Protein AF-A0A4Y9ZZL3-F1 (afdb_monomer_lite)

pLDDT: mean 73.1, std 16.95, range [40.72, 96.25]

Radius of gyration: 24.38 Å; chains: 1; bounding box: 37×60×72 Å

Organism: NCBI:txid135208

Secondary structure (DSSP, 8-state):
-----SSGGGSTT-S-TTTTTHHHHHHHHHHT-HHHHHHT--S-TTTHHHHTS----TTHHHHHHHHHHHHHHHHHHH--HHHHHHHHHHHHTTS------

Foldseek 3Di:
DPQDDPDPCRGDLNDPPVCSCVVVVVVVVCVLDLVNVVVVCPPPPVVSVVSVPPCPPPCPVVVVVVVVVVVVVVCVVPDDVVVVVVVVVVVVVVPDDPPDD

Structure (mmCIF, N/CA/C/O backbone):
data_AF-A0A4Y9ZZL3-F1
#
_entry.id   AF-A0A4Y9ZZL3-F1
#
loop_
_atom_site.group_PDB
_atom_site.id
_atom_site.type_symbol
_atom_site.label_atom_id
_atom_site.label_alt_id
_atom_site.label_comp_id
_atom_site.label_asym_id
_atom_site.label_entity_id
_atom_site.label_seq_id
_atom_site.pdbx_PDB_ins_code
_atom_site.Cartn_x
_atom_site.Cartn_y
_atom_site.Cartn_z
_atom_site.occupancy
_atom_site.B_iso_or_equiv
_atom_site.auth_seq_id
_atom_site.auth_comp_id
_atom_site.auth_asym_id
_atom_site.auth_atom_id
_atom_site.pdbx_PDB_model_num
ATOM 1 N N . MET A 1 1 ? -4.673 -19.213 10.688 1.00 65.88 1 MET A N 1
ATOM 2 C CA 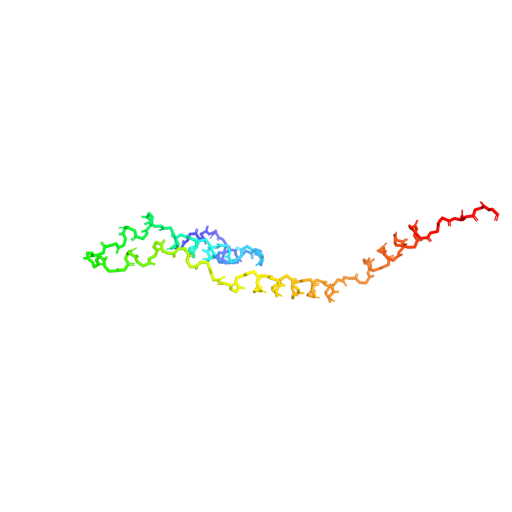. MET A 1 1 ? -3.776 -18.900 9.554 1.00 65.88 1 MET A CA 1
ATOM 3 C C . MET A 1 1 ? -4.453 -19.367 8.269 1.00 65.88 1 MET A C 1
ATOM 5 O O . MET A 1 1 ? -4.746 -20.553 8.159 1.00 65.88 1 MET A O 1
ATOM 9 N N . ILE A 1 2 ? -4.821 -18.429 7.388 1.00 77.31 2 ILE A N 1
ATOM 10 C CA . ILE A 1 2 ? -5.765 -18.654 6.268 1.00 77.31 2 ILE A CA 1
ATOM 11 C C . ILE A 1 2 ? -5.045 -19.042 4.959 1.00 77.31 2 ILE A C 1
ATOM 13 O O . ILE A 1 2 ? -5.646 -19.677 4.101 1.00 77.31 2 ILE A O 1
ATOM 17 N N . GLY A 1 3 ? -3.741 -18.762 4.832 1.00 75.31 3 GLY A N 1
ATOM 18 C CA . GLY A 1 3 ? -2.915 -19.125 3.670 1.00 75.31 3 GLY A CA 1
ATOM 19 C C . GLY A 1 3 ? -2.546 -20.611 3.612 1.00 75.31 3 GLY A C 1
ATOM 20 O O . GLY A 1 3 ? -1.371 -20.958 3.741 1.00 75.31 3 GLY A O 1
ATOM 21 N N . ARG A 1 4 ? -3.552 -21.482 3.474 1.00 79.94 4 ARG A N 1
ATOM 22 C CA . ARG A 1 4 ? -3.379 -22.926 3.283 1.00 79.94 4 ARG A CA 1
ATOM 23 C C . ARG A 1 4 ? -3.248 -23.238 1.797 1.00 79.9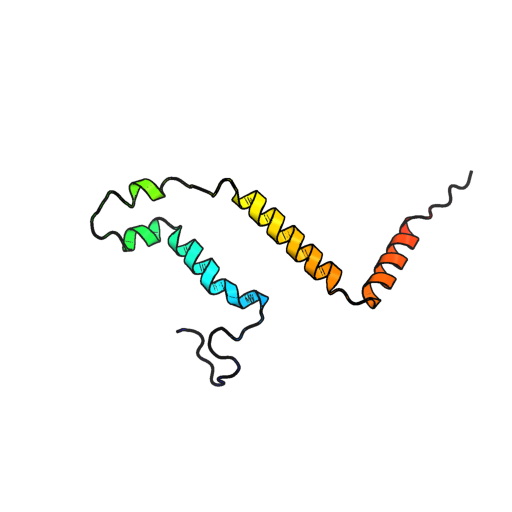4 4 ARG A C 1
ATOM 25 O O . ARG A 1 4 ? -4.170 -22.998 1.028 1.00 79.94 4 ARG A O 1
ATOM 32 N N . THR A 1 5 ? -2.110 -23.800 1.424 1.00 82.31 5 THR A N 1
ATOM 33 C CA . THR A 1 5 ? -1.807 -24.279 0.074 1.00 82.31 5 THR A CA 1
ATOM 34 C C . THR A 1 5 ? -1.188 -25.666 0.181 1.00 82.31 5 THR A C 1
ATOM 36 O O . THR A 1 5 ? -0.562 -25.989 1.191 1.00 82.31 5 THR A O 1
ATOM 39 N N . GLU A 1 6 ? -1.340 -26.487 -0.857 1.00 84.12 6 GLU A N 1
ATOM 40 C CA . GLU A 1 6 ? -0.760 -27.840 -0.891 1.00 84.12 6 GLU A CA 1
ATOM 41 C C . GLU A 1 6 ? 0.774 -27.822 -0.995 1.00 84.12 6 GLU A C 1
ATOM 43 O O . GLU A 1 6 ? 1.437 -28.796 -0.649 1.00 84.12 6 GLU A O 1
ATOM 48 N N . TYR A 1 7 ? 1.352 -26.687 -1.405 1.00 83.25 7 TYR A N 1
ATOM 49 C CA . TYR A 1 7 ? 2.795 -26.500 -1.509 1.00 83.25 7 TYR A CA 1
ATOM 50 C C . TYR A 1 7 ? 3.311 -25.455 -0.510 1.00 83.25 7 TYR A C 1
ATOM 52 O O . TYR A 1 7 ? 2.837 -24.317 -0.466 1.00 83.25 7 TYR A O 1
ATOM 60 N N . GLN A 1 8 ? 4.331 -25.831 0.268 1.00 80.31 8 GLN A N 1
ATOM 61 C CA . GLN A 1 8 ? 4.953 -24.991 1.304 1.00 80.31 8 GLN A CA 1
ATOM 62 C C . GLN A 1 8 ? 5.667 -23.750 0.735 1.00 80.31 8 GLN A C 1
ATOM 64 O O . GLN A 1 8 ? 5.781 -22.720 1.396 1.00 80.31 8 GLN A O 1
ATOM 69 N N . ASN A 1 9 ? 6.147 -23.820 -0.507 1.00 81.50 9 ASN A N 1
ATOM 70 C CA . ASN A 1 9 ? 6.816 -22.702 -1.179 1.00 81.50 9 ASN A CA 1
ATOM 71 C C . ASN A 1 9 ? 5.879 -21.517 -1.474 1.00 81.50 9 ASN A C 1
ATOM 73 O O . ASN A 1 9 ? 6.372 -20.409 -1.663 1.00 81.50 9 ASN A O 1
ATOM 77 N N . VAL A 1 10 ? 4.561 -21.730 -1.465 1.00 79.62 10 VAL A N 1
ATOM 78 C CA . VAL A 1 10 ? 3.537 -20.692 -1.685 1.00 79.62 10 VAL A CA 1
ATOM 79 C C . VAL A 1 10 ? 2.609 -20.510 -0.479 1.00 79.62 10 VAL A C 1
ATOM 81 O O . VAL A 1 10 ? 1.613 -19.800 -0.566 1.00 79.62 10 VAL A O 1
ATOM 84 N N . CYS A 1 11 ? 2.915 -21.138 0.662 1.00 80.88 11 CYS A N 1
ATOM 85 C CA . CYS A 1 11 ? 2.076 -21.034 1.854 1.00 80.88 11 CYS A CA 1
ATOM 86 C C . CYS A 1 11 ? 2.349 -19.748 2.649 1.00 80.88 11 CYS A C 1
ATOM 88 O O . CYS A 1 11 ? 3.456 -19.198 2.627 1.00 80.88 11 CYS A O 1
ATOM 90 N N . GLY A 1 12 ? 1.368 -19.318 3.445 1.00 84.00 12 GLY A N 1
ATOM 91 C CA . GLY A 1 12 ? 1.517 -18.162 4.333 1.00 84.00 12 GLY A CA 1
ATOM 92 C C . GLY A 1 12 ? 1.594 -16.839 3.567 1.00 84.00 12 GLY A C 1
ATOM 93 O O . GLY A 1 12 ? 0.719 -16.544 2.763 1.00 84.00 12 GLY A O 1
ATOM 94 N N . THR A 1 13 ? 2.619 -16.031 3.840 1.00 83.44 13 THR A N 1
ATOM 95 C CA . THR A 1 13 ? 2.823 -14.691 3.256 1.00 83.44 13 THR A CA 1
ATOM 96 C C . THR A 1 13 ? 3.681 -14.700 1.987 1.00 83.44 13 THR A C 1
ATOM 98 O O . THR A 1 13 ? 4.041 -13.646 1.471 1.00 83.44 13 THR A O 1
ATOM 101 N N . ARG A 1 14 ? 4.011 -15.885 1.453 1.00 82.06 14 ARG A N 1
ATOM 102 C CA . ARG A 1 14 ? 4.799 -16.060 0.221 1.00 82.06 14 ARG A CA 1
ATOM 103 C C . ARG A 1 14 ? 3.950 -15.750 -1.019 1.00 82.06 14 ARG A C 1
ATOM 105 O O . ARG A 1 14 ? 3.602 -16.636 -1.791 1.00 82.06 14 ARG A O 1
ATOM 112 N N . CYS A 1 15 ? 3.598 -14.483 -1.175 1.00 80.50 15 CYS A N 1
ATOM 113 C CA . CYS A 1 15 ? 2.880 -13.917 -2.312 1.00 80.50 15 CYS A CA 1
ATOM 114 C C . CYS A 1 15 ? 3.764 -12.873 -3.014 1.00 80.50 15 CYS A C 1
ATOM 116 O O . CYS A 1 15 ? 4.898 -12.634 -2.595 1.00 80.50 15 CYS A O 1
ATOM 118 N N . ALA A 1 16 ? 3.286 -12.289 -4.116 1.00 85.06 16 ALA A N 1
ATOM 119 C CA . ALA A 1 16 ? 4.005 -11.190 -4.756 1.00 85.06 16 ALA A CA 1
ATOM 120 C C . ALA A 1 16 ? 4.261 -10.065 -3.736 1.00 85.06 16 ALA A C 1
ATOM 122 O O . ALA A 1 16 ? 3.396 -9.771 -2.911 1.00 85.06 16 ALA A O 1
ATOM 123 N N . THR A 1 17 ? 5.452 -9.464 -3.785 1.00 83.38 17 THR A N 1
ATOM 124 C CA . THR A 1 17 ? 5.948 -8.518 -2.767 1.00 83.38 17 THR A CA 1
ATOM 125 C C . THR A 1 17 ? 5.017 -7.334 -2.537 1.00 83.38 17 THR A C 1
ATOM 127 O O . THR A 1 17 ? 4.955 -6.826 -1.427 1.00 83.38 17 THR A O 1
ATOM 130 N N . ASP A 1 18 ? 4.236 -6.949 -3.544 1.00 85.44 18 ASP A N 1
ATOM 131 C CA . ASP A 1 18 ? 3.291 -5.833 -3.456 1.00 85.44 18 ASP A CA 1
ATOM 132 C C . ASP A 1 18 ? 2.016 -6.183 -2.660 1.00 85.44 18 ASP A C 1
ATOM 134 O O . ASP A 1 18 ? 1.298 -5.296 -2.208 1.00 85.44 18 ASP A O 1
ATOM 138 N N . PHE A 1 19 ? 1.712 -7.474 -2.484 1.00 84.44 19 PHE A N 1
ATOM 139 C CA . PHE A 1 19 ? 0.480 -7.961 -1.848 1.00 84.44 19 PHE A CA 1
ATOM 140 C C . PHE A 1 19 ? 0.675 -8.451 -0.411 1.00 84.44 19 PHE A C 1
ATOM 142 O O . PHE A 1 19 ? -0.309 -8.696 0.289 1.00 84.44 19 PHE A O 1
ATOM 149 N N . VAL A 1 20 ? 1.921 -8.598 0.040 1.00 88.44 20 VAL A N 1
ATOM 150 C CA . VAL A 1 20 ? 2.226 -9.187 1.350 1.00 88.44 20 VAL A CA 1
ATOM 151 C C . VAL A 1 20 ? 1.754 -8.325 2.521 1.00 88.44 20 VAL A C 1
ATOM 153 O O . VAL A 1 20 ? 1.384 -8.871 3.557 1.00 88.44 20 VAL A O 1
ATOM 156 N N . GLU A 1 21 ? 1.690 -7.007 2.319 1.00 89.25 21 GLU A N 1
ATOM 157 C CA . GLU A 1 21 ? 1.262 -6.022 3.321 1.00 89.25 21 GLU A CA 1
ATOM 158 C C . GLU A 1 21 ? -0.254 -5.773 3.336 1.00 89.25 21 GLU A C 1
ATOM 160 O O . GLU A 1 21 ? -0.778 -5.101 4.222 1.00 89.25 21 GLU A O 1
ATOM 165 N N . LEU A 1 22 ? -1.016 -6.310 2.377 1.00 87.81 22 LEU A N 1
ATOM 166 C CA . LEU A 1 22 ? -2.467 -6.100 2.382 1.00 87.81 22 LEU A CA 1
ATOM 167 C C . LEU A 1 22 ? -3.162 -6.620 3.653 1.00 87.81 22 LEU A C 1
ATOM 169 O O . LEU A 1 22 ? -4.035 -5.918 4.164 1.00 87.81 22 LEU A O 1
ATOM 173 N N . PRO A 1 23 ? -2.830 -7.810 4.197 1.00 87.25 23 PRO A N 1
ATOM 174 C CA . PRO A 1 23 ? -3.481 -8.306 5.406 1.00 87.25 23 PRO A CA 1
ATOM 175 C C . PRO A 1 23 ? -3.201 -7.448 6.649 1.00 87.25 23 PRO A C 1
ATOM 177 O O . PRO A 1 23 ? -4.085 -7.328 7.497 1.00 87.25 23 PRO A O 1
ATOM 180 N N . SER A 1 24 ? -2.004 -6.861 6.767 1.00 87.81 24 SER A N 1
ATOM 181 C CA . SER A 1 24 ? -1.635 -5.963 7.871 1.00 87.81 24 SER A CA 1
ATOM 182 C C . SER A 1 24 ? -2.402 -4.644 7.777 1.00 87.81 24 SER A C 1
ATOM 184 O O . SER A 1 24 ? -3.102 -4.289 8.726 1.00 87.81 24 SER A O 1
ATOM 186 N N . ILE A 1 25 ? -2.375 -3.988 6.612 1.00 88.06 25 ILE A N 1
ATOM 187 C CA . ILE A 1 25 ? -3.088 -2.721 6.360 1.00 88.06 25 ILE A CA 1
ATOM 188 C C . ILE A 1 25 ? -4.605 -2.885 6.559 1.00 88.06 25 ILE A C 1
ATOM 190 O O . ILE A 1 25 ? -5.273 -2.023 7.131 1.00 88.06 25 ILE A O 1
ATOM 194 N N . LEU A 1 26 ? -5.172 -4.017 6.130 1.00 88.56 26 LEU A N 1
ATOM 195 C CA . LEU A 1 26 ? -6.595 -4.296 6.315 1.00 88.56 26 LEU A CA 1
ATOM 196 C C . LEU A 1 26 ? -6.974 -4.421 7.798 1.00 88.56 26 LEU A C 1
ATOM 198 O O . LEU A 1 26 ? -8.030 -3.928 8.195 1.00 88.56 26 LEU A O 1
ATOM 202 N N . MET A 1 27 ? -6.136 -5.067 8.617 1.00 85.75 27 MET A N 1
ATOM 203 C CA . MET A 1 27 ? -6.412 -5.177 10.053 1.00 85.75 27 MET A CA 1
ATOM 204 C C . MET A 1 27 ? -6.295 -3.838 10.774 1.00 85.75 27 MET A C 1
ATOM 206 O O . MET A 1 27 ? -7.089 -3.582 11.676 1.00 85.75 27 MET A O 1
ATOM 210 N N . GLU A 1 28 ? -5.377 -2.969 10.358 1.00 87.19 28 GLU A N 1
ATOM 211 C CA . GLU A 1 28 ? -5.282 -1.601 10.874 1.00 87.19 28 GLU A CA 1
ATOM 212 C C . GLU A 1 28 ? -6.567 -0.807 10.586 1.00 87.19 28 GLU A C 1
ATOM 214 O O . GLU A 1 28 ? -7.174 -0.240 11.496 1.00 87.19 28 GLU A O 1
ATOM 219 N N . HIS A 1 29 ? -7.083 -0.878 9.355 1.00 84.44 29 HIS A N 1
ATOM 220 C CA . HIS A 1 29 ? -8.374 -0.274 9.012 1.00 84.44 29 HIS A CA 1
ATOM 221 C C . HIS A 1 29 ? -9.557 -0.876 9.780 1.00 84.44 29 HIS A C 1
ATOM 223 O O . HIS A 1 29 ? -10.480 -0.150 10.153 1.00 84.44 29 HIS A O 1
ATOM 229 N N . PHE A 1 30 ? -9.554 -2.188 10.027 1.00 83.75 30 PHE A N 1
ATOM 230 C CA . PHE A 1 30 ? -10.616 -2.852 10.785 1.00 83.75 30 PHE A CA 1
ATOM 231 C C . PHE A 1 30 ? -10.676 -2.350 12.236 1.00 83.75 30 PHE A C 1
ATOM 233 O O . PHE A 1 30 ? -11.768 -2.169 12.773 1.00 83.75 30 PHE A O 1
ATOM 240 N N . LEU A 1 31 ? -9.521 -2.060 12.842 1.00 79.69 31 LEU A N 1
ATOM 241 C CA . LEU A 1 31 ? -9.416 -1.507 14.196 1.00 79.69 31 LEU A CA 1
ATOM 242 C C . LEU A 1 31 ? -9.823 -0.031 14.289 1.00 79.69 31 LEU A C 1
ATOM 244 O O . LEU A 1 31 ? -10.238 0.407 15.357 1.00 79.69 31 LEU A O 1
ATOM 248 N N . ASN A 1 32 ? -9.792 0.713 13.183 1.00 77.44 32 ASN A N 1
ATOM 249 C CA . ASN A 1 32 ? -10.280 2.095 13.133 1.00 77.44 32 ASN A CA 1
ATOM 250 C C . ASN A 1 32 ? -11.819 2.195 13.069 1.00 77.44 32 ASN A C 1
ATOM 252 O O . ASN A 1 32 ? -12.377 3.279 13.237 1.00 77.44 32 ASN A O 1
ATOM 256 N N . SER A 1 33 ? -12.535 1.088 12.827 1.00 81.00 33 SER A N 1
ATOM 257 C CA . SER A 1 33 ? -13.997 1.100 12.724 1.00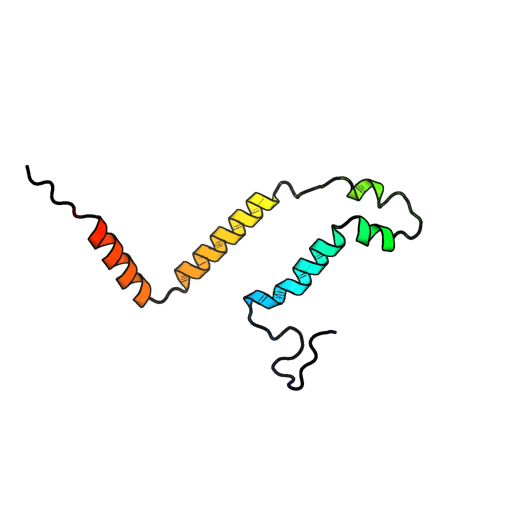 81.00 33 SER A CA 1
ATOM 258 C C . SER A 1 33 ? -14.671 1.064 14.105 1.00 81.00 33 SER A C 1
ATOM 260 O O . SER A 1 33 ? -14.473 0.109 14.866 1.00 81.00 33 SER A O 1
ATOM 262 N N . PRO A 1 34 ? -15.563 2.021 14.428 1.00 75.69 34 PRO A N 1
ATOM 263 C CA . PRO A 1 34 ? -16.241 2.062 15.724 1.00 75.69 34 PRO A CA 1
ATOM 264 C C . PRO A 1 34 ? -17.147 0.844 15.957 1.00 75.69 34 PRO A C 1
ATOM 266 O O . PRO A 1 34 ? -17.326 0.410 17.094 1.00 75.69 34 PRO A O 1
ATOM 269 N N . THR A 1 35 ? -17.692 0.247 14.891 1.00 80.44 35 THR A N 1
ATOM 270 C CA . THR A 1 35 ? -18.523 -0.964 14.978 1.00 80.44 35 THR A CA 1
ATOM 271 C C . THR A 1 35 ? -17.717 -2.157 15.480 1.00 80.44 35 THR A C 1
ATOM 273 O O . THR A 1 35 ? -18.195 -2.915 16.319 1.00 80.44 35 THR A O 1
ATOM 276 N N . VAL A 1 36 ? -16.481 -2.305 15.008 1.00 80.44 36 VAL A N 1
ATOM 277 C CA . VAL A 1 36 ? -15.578 -3.375 15.441 1.00 80.44 36 VAL A CA 1
ATOM 278 C C . VAL A 1 36 ? -15.143 -3.147 16.879 1.00 80.44 36 VAL A C 1
ATOM 280 O O . VAL A 1 36 ? -15.208 -4.064 17.690 1.00 80.44 36 VAL A O 1
ATOM 283 N N . LEU A 1 37 ? -14.762 -1.915 17.215 1.00 76.12 37 LEU A N 1
ATOM 284 C CA . LEU A 1 37 ? -14.335 -1.556 18.566 1.00 76.12 37 LEU A CA 1
ATOM 285 C C . LEU A 1 37 ? -15.432 -1.790 19.609 1.00 76.12 37 LEU A C 1
ATOM 287 O O . LEU A 1 37 ? -15.130 -2.215 20.720 1.00 76.12 37 LEU A O 1
ATOM 291 N N . SER A 1 38 ? -16.704 -1.596 19.244 1.00 76.81 38 SER A N 1
ATOM 292 C CA . SER A 1 38 ? -17.837 -1.870 20.136 1.00 76.81 38 SER A CA 1
ATOM 293 C C . SER A 1 38 ? -17.952 -3.342 20.554 1.00 76.81 38 SER A C 1
ATOM 295 O O . SER A 1 38 ? -18.460 -3.631 21.633 1.00 76.81 38 SER A O 1
ATOM 297 N N . LEU A 1 39 ? -17.437 -4.274 19.741 1.00 79.25 39 LEU A N 1
ATOM 298 C CA . LEU A 1 39 ? -17.423 -5.707 20.060 1.00 79.25 39 LEU A CA 1
ATOM 299 C C . LEU A 1 39 ? -16.360 -6.066 21.107 1.00 79.25 39 LEU A C 1
ATOM 301 O O . LEU A 1 39 ? -16.462 -7.115 21.738 1.00 79.25 39 LEU A O 1
ATOM 305 N N . PHE A 1 40 ? -15.354 -5.209 21.292 1.00 74.81 40 PHE A N 1
ATOM 306 C CA . PHE A 1 40 ? -14.296 -5.379 22.289 1.00 74.81 40 PHE A CA 1
ATOM 307 C C . PHE A 1 40 ? -14.583 -4.614 23.597 1.00 74.81 40 PHE A C 1
ATOM 309 O O . PHE A 1 40 ? -13.756 -4.639 24.513 1.00 74.81 40 PHE A O 1
ATOM 316 N N . ASP A 1 41 ? -15.748 -3.959 23.714 1.00 69.31 41 ASP A N 1
ATOM 317 C CA . ASP A 1 41 ? -16.147 -3.200 24.903 1.00 69.31 41 ASP A CA 1
ATOM 318 C C . ASP A 1 41 ? -16.363 -4.123 26.110 1.00 69.31 41 ASP A C 1
ATOM 320 O O . ASP A 1 41 ? -17.390 -4.787 26.249 1.00 69.31 41 ASP A O 1
ATOM 324 N N . SER A 1 42 ? -15.378 -4.161 27.007 1.00 60.50 42 SER A N 1
ATOM 325 C CA . SER A 1 42 ? -15.438 -4.936 28.253 1.00 60.50 42 SER A CA 1
ATOM 326 C C . SER A 1 42 ? -16.073 -4.151 29.414 1.00 60.50 42 SER A C 1
ATOM 328 O O . SER A 1 42 ? -15.977 -4.569 30.566 1.00 60.50 42 SER A O 1
ATOM 330 N N . GLY A 1 43 ? -16.742 -3.023 29.138 1.00 61.16 43 GLY A N 1
ATOM 331 C CA . GLY A 1 43 ? -17.500 -2.250 30.127 1.00 61.16 43 GLY A CA 1
ATOM 332 C C . GLY A 1 43 ? -16.769 -1.041 30.717 1.00 61.16 43 GLY A C 1
ATOM 333 O O . GLY A 1 43 ? -17.351 -0.335 31.544 1.00 61.16 43 GLY A O 1
ATOM 334 N N . ASP A 1 44 ? -15.544 -0.743 30.274 1.00 59.84 44 ASP A N 1
ATOM 335 C CA . ASP A 1 44 ? -14.847 0.501 30.612 1.00 59.84 44 ASP A CA 1
ATOM 336 C C . ASP A 1 44 ? -15.149 1.569 29.549 1.00 59.84 44 ASP A C 1
ATOM 338 O O . ASP A 1 44 ? -14.448 1.758 28.554 1.00 59.84 44 ASP A O 1
ATOM 342 N N . LYS A 1 45 ? -16.262 2.275 29.766 1.00 54.50 45 LYS A N 1
ATOM 343 C CA . LYS A 1 45 ? -16.871 3.272 28.863 1.00 54.50 45 LYS A CA 1
ATOM 344 C C . LYS A 1 45 ? -15.981 4.494 28.565 1.00 54.50 45 LYS A C 1
ATOM 346 O O . LYS A 1 45 ? -16.422 5.427 27.887 1.00 54.50 45 LYS A O 1
ATOM 351 N N . SER A 1 46 ? -14.760 4.527 29.096 1.00 53.84 46 SER A N 1
ATOM 352 C CA . SER A 1 46 ? -13.781 5.600 28.934 1.00 53.84 46 SER A CA 1
ATOM 353 C C . SER A 1 46 ? -13.009 5.517 27.607 1.00 53.84 46 SER A C 1
ATOM 355 O O . SER A 1 46 ? -12.742 6.559 27.007 1.00 53.84 46 SER A O 1
ATOM 357 N N . ALA A 1 47 ? -12.737 4.312 27.090 1.00 54.16 47 ALA A N 1
ATOM 358 C CA . ALA A 1 47 ? -11.930 4.120 25.878 1.00 54.16 47 ALA A CA 1
ATOM 359 C C . ALA A 1 47 ? -12.688 4.451 24.576 1.00 54.16 47 ALA A C 1
ATOM 361 O O . ALA A 1 47 ? -12.129 5.042 23.656 1.00 54.16 47 ALA A O 1
ATOM 362 N N . ILE A 1 48 ? -13.990 4.151 24.507 1.00 54.47 48 ILE A N 1
ATOM 363 C CA . ILE A 1 48 ? -14.792 4.311 23.277 1.00 54.47 48 ILE A CA 1
ATOM 364 C C . ILE A 1 48 ? -15.100 5.782 22.968 1.00 54.47 48 ILE A C 1
ATOM 366 O O . ILE A 1 48 ? -15.199 6.171 21.806 1.00 54.47 48 ILE A O 1
ATOM 370 N N . ARG A 1 49 ? -15.204 6.640 23.992 1.00 50.97 49 ARG A N 1
ATOM 371 C CA . ARG A 1 49 ? -15.509 8.070 23.798 1.00 50.97 49 ARG A CA 1
ATOM 372 C C . ARG A 1 49 ? -14.336 8.869 23.220 1.00 50.97 49 ARG A C 1
ATOM 374 O O . ARG A 1 49 ? -14.567 9.968 22.731 1.00 50.97 49 ARG A O 1
ATOM 381 N N . GLN A 1 50 ? -13.115 8.331 23.252 1.00 52.81 50 GLN A N 1
ATOM 382 C CA . GLN A 1 50 ? -11.917 8.977 22.699 1.00 52.81 50 GLN A CA 1
ATOM 383 C C . GLN A 1 50 ? -11.676 8.624 21.220 1.00 52.81 50 GLN A C 1
ATOM 385 O O . GLN A 1 50 ? -11.097 9.427 20.498 1.00 52.81 50 GLN A O 1
ATOM 390 N N . VAL A 1 51 ? -12.171 7.476 20.734 1.00 52.88 51 VAL A N 1
ATOM 391 C CA . VAL A 1 51 ? -11.976 7.037 19.332 1.00 52.88 51 VAL A CA 1
ATOM 392 C C . VAL A 1 51 ? -12.962 7.699 18.355 1.00 52.88 51 VAL A C 1
ATOM 394 O O . VAL A 1 51 ? -12.762 7.690 17.146 1.00 52.88 51 VAL A O 1
ATOM 397 N N . GLY A 1 52 ? -14.013 8.347 18.870 1.00 47.19 52 GLY A N 1
ATOM 398 C CA . GLY A 1 52 ? -14.903 9.196 18.069 1.00 47.19 52 GLY A CA 1
ATOM 399 C C . GLY A 1 52 ? -14.242 10.476 17.541 1.00 47.19 52 GLY A C 1
ATOM 400 O O . GLY A 1 52 ? -14.827 11.156 16.701 1.00 47.19 52 GLY A O 1
ATOM 401 N N . ASN A 1 53 ? -13.032 10.806 18.003 1.00 48.62 53 ASN A N 1
ATOM 402 C CA . ASN A 1 53 ? -12.197 11.784 17.328 1.00 48.62 53 ASN A CA 1
ATOM 403 C C . ASN A 1 53 ? -11.461 11.062 16.201 1.00 48.62 53 ASN A C 1
ATOM 405 O O . ASN A 1 53 ? -10.519 10.317 16.459 1.00 48.62 53 ASN A O 1
ATOM 409 N N . HIS A 1 54 ? -11.883 11.312 14.962 1.00 55.94 54 HIS A N 1
ATOM 410 C CA . HIS A 1 54 ? -11.085 11.097 13.758 1.00 55.94 54 HIS A CA 1
ATOM 411 C C . HIS A 1 54 ? -9.762 11.868 13.880 1.00 55.94 54 HIS A C 1
ATOM 413 O O . HIS A 1 54 ? -9.611 12.963 13.343 1.00 55.94 54 HIS A O 1
ATOM 419 N N . HIS A 1 55 ? -8.817 11.342 14.653 1.00 57.06 55 HIS A N 1
ATOM 420 C CA . HIS A 1 55 ? -7.448 11.821 14.6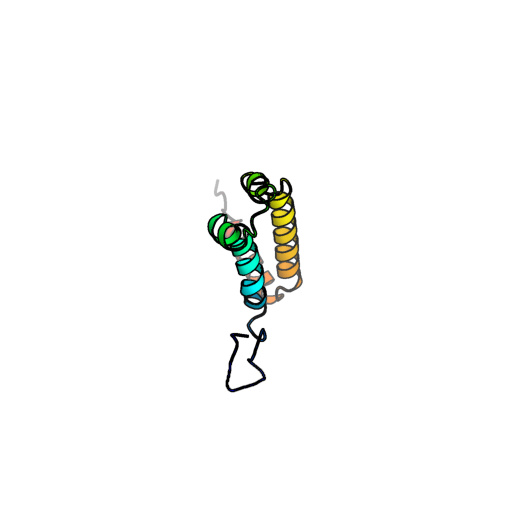77 1.00 57.06 55 HIS A CA 1
ATOM 421 C C . HIS A 1 55 ? -6.769 11.216 13.456 1.00 57.06 55 HIS A C 1
ATOM 423 O O . HIS A 1 55 ? -5.984 10.281 13.552 1.00 57.06 55 HIS A O 1
ATOM 429 N N . GLU A 1 56 ? -7.165 11.696 12.281 1.00 65.00 56 GLU A N 1
ATOM 430 C CA . GLU A 1 56 ? -6.345 11.509 11.097 1.00 65.00 56 GLU A CA 1
ATOM 431 C C . GLU A 1 56 ? -5.012 12.173 11.433 1.00 65.00 56 GLU A C 1
ATOM 433 O O . GLU A 1 56 ? -4.991 13.358 11.785 1.00 65.00 56 GLU A O 1
ATOM 438 N N . ASP A 1 57 ? -3.928 11.395 11.433 1.00 73.06 57 ASP A N 1
ATOM 439 C CA . ASP A 1 57 ? -2.606 11.909 1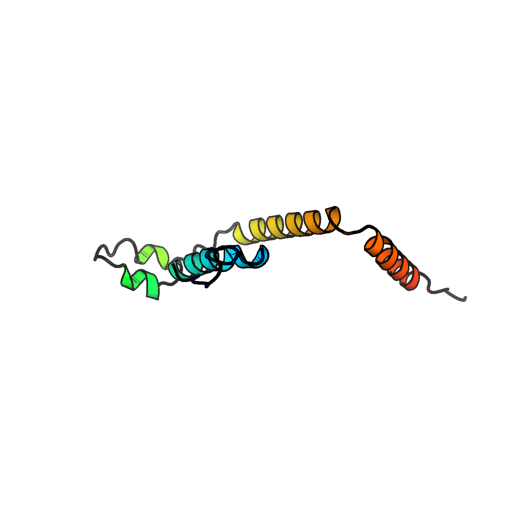1.768 1.00 73.06 57 ASP A CA 1
ATOM 440 C C . ASP A 1 57 ? -2.345 13.165 10.920 1.00 73.06 57 ASP A C 1
ATOM 442 O O . ASP A 1 57 ? -2.363 13.079 9.686 1.00 73.06 57 ASP A O 1
ATOM 446 N N . PRO A 1 58 ? -2.096 14.342 11.525 1.00 77.94 58 PRO A N 1
ATOM 447 C CA . PRO A 1 58 ? -1.905 15.585 10.774 1.00 77.94 58 PRO A CA 1
ATOM 448 C C . PRO A 1 58 ? -0.763 15.491 9.751 1.00 77.94 58 PRO A C 1
ATOM 450 O O . PRO A 1 58 ? -0.723 16.234 8.769 1.00 77.94 58 PRO A O 1
ATOM 453 N N . CYS A 1 59 ? 0.167 14.563 9.985 1.00 82.31 59 CYS A N 1
ATOM 454 C CA . CYS A 1 59 ? 1.323 14.291 9.145 1.00 82.31 59 CYS A CA 1
ATOM 455 C C . CYS A 1 59 ? 1.072 13.246 8.047 1.00 82.31 59 CYS A C 1
ATOM 457 O O . CYS A 1 59 ? 1.915 13.118 7.163 1.00 82.31 59 CYS A O 1
ATOM 459 N N . HIS A 1 60 ? -0.085 12.574 8.007 1.00 86.81 60 HIS A N 1
ATOM 460 C CA . HIS A 1 60 ? -0.359 11.465 7.082 1.00 86.81 60 HIS A CA 1
ATOM 461 C C . HIS A 1 60 ? -0.077 11.810 5.610 1.00 86.81 60 HIS A C 1
ATOM 463 O O . HIS A 1 60 ? 0.509 11.026 4.860 1.00 86.81 60 HIS A O 1
ATOM 469 N N . ASN A 1 61 ? -0.446 13.022 5.186 1.00 88.62 61 ASN A N 1
ATOM 470 C CA . ASN A 1 61 ? -0.195 13.488 3.823 1.00 88.62 61 ASN A CA 1
ATOM 471 C C . ASN A 1 61 ? 1.301 13.752 3.548 1.00 88.62 61 ASN A C 1
ATOM 473 O O . ASN A 1 61 ? 1.782 13.513 2.441 1.00 88.62 61 ASN A O 1
ATOM 477 N N . ILE A 1 62 ? 2.045 14.230 4.550 1.00 92.94 62 ILE A N 1
ATOM 478 C CA . ILE A 1 62 ? 3.494 14.464 4.451 1.00 92.94 62 ILE A CA 1
ATOM 479 C C . ILE A 1 62 ? 4.221 13.122 4.347 1.00 92.94 62 ILE A C 1
ATOM 481 O O . ILE A 1 62 ? 5.076 12.950 3.476 1.00 92.94 62 ILE A O 1
ATOM 485 N N . ASP A 1 63 ? 3.832 12.156 5.173 1.00 91.50 63 ASP A N 1
ATOM 486 C CA . ASP A 1 63 ? 4.402 10.812 5.164 1.00 91.50 63 ASP A CA 1
ATOM 487 C C . ASP A 1 63 ? 4.114 10.104 3.837 1.00 91.50 63 ASP A C 1
ATOM 489 O O . ASP A 1 63 ? 5.026 9.566 3.207 1.00 91.50 63 ASP A O 1
ATOM 493 N N . THR A 1 64 ? 2.877 10.201 3.339 1.00 91.50 64 THR A N 1
ATOM 494 C CA . THR A 1 64 ? 2.483 9.667 2.025 1.00 91.50 64 THR A CA 1
ATOM 495 C C . THR A 1 64 ? 3.299 10.303 0.901 1.00 91.50 64 THR A C 1
ATOM 497 O O . THR A 1 64 ? 3.795 9.608 0.012 1.00 91.50 64 THR A O 1
ATOM 500 N N . HIS A 1 65 ? 3.505 11.621 0.942 1.00 95.12 65 HIS A N 1
ATOM 501 C CA . HIS A 1 65 ? 4.349 12.307 -0.032 1.00 95.12 65 HIS A CA 1
ATOM 502 C C . HIS A 1 65 ? 5.801 11.802 0.007 1.00 95.12 65 HIS A C 1
ATOM 504 O O . HIS A 1 65 ? 6.392 11.544 -1.046 1.00 95.12 65 HIS A O 1
ATOM 510 N N . GLY A 1 66 ? 6.360 11.599 1.203 1.00 96.25 66 GLY A N 1
ATOM 511 C CA . GLY A 1 66 ? 7.686 11.012 1.394 1.00 96.25 66 GLY A CA 1
ATOM 512 C C . GLY A 1 66 ? 7.792 9.596 0.822 1.00 96.25 66 GLY A C 1
ATOM 513 O O . GLY A 1 66 ? 8.724 9.304 0.070 1.00 96.25 66 GLY A O 1
ATOM 514 N N . GLN A 1 67 ? 6.804 8.742 1.097 1.00 94.88 67 GLN A N 1
ATOM 515 C CA . GLN A 1 67 ? 6.734 7.380 0.559 1.00 94.88 67 GLN A CA 1
ATOM 516 C C . GLN A 1 67 ? 6.667 7.375 -0.973 1.00 94.88 67 GLN A C 1
ATOM 518 O O . GLN A 1 67 ? 7.397 6.621 -1.617 1.00 94.88 67 GLN A O 1
ATOM 523 N N . ILE A 1 68 ? 5.866 8.262 -1.576 1.00 95.25 68 ILE A N 1
ATOM 524 C CA . ILE A 1 68 ? 5.782 8.404 -3.037 1.00 95.25 68 ILE A CA 1
ATOM 525 C C . ILE A 1 68 ? 7.129 8.842 -3.619 1.00 95.25 68 ILE A C 1
ATOM 527 O O . ILE A 1 68 ? 7.573 8.275 -4.618 1.00 95.25 68 ILE A O 1
ATOM 531 N N . MET A 1 69 ? 7.803 9.827 -3.016 1.00 96.12 69 MET A N 1
ATOM 532 C CA . MET A 1 69 ? 9.108 10.283 -3.505 1.00 96.12 69 MET A CA 1
ATOM 533 C C . MET A 1 69 ? 10.159 9.173 -3.464 1.00 96.12 69 MET A C 1
ATOM 535 O O . MET A 1 69 ? 10.884 8.986 -4.444 1.00 96.12 69 MET A O 1
ATOM 539 N N . LEU A 1 70 ? 10.215 8.407 -2.372 1.00 95.44 70 LEU A N 1
ATOM 540 C CA . LEU A 1 70 ? 11.128 7.272 -2.244 1.00 95.44 70 LEU A CA 1
ATOM 541 C C . LEU A 1 70 ? 10.792 6.156 -3.242 1.00 95.44 70 LEU A C 1
ATOM 543 O O . LEU A 1 70 ? 11.700 5.62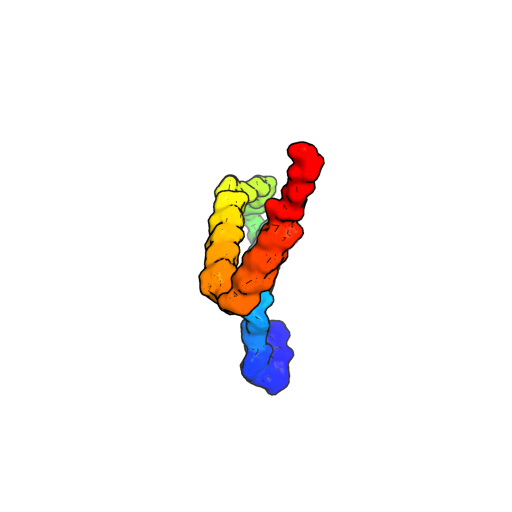8 -3.881 1.00 95.44 70 LEU A O 1
ATOM 547 N N . ALA A 1 71 ? 9.509 5.858 -3.462 1.00 93.00 71 ALA A N 1
ATOM 548 C CA . ALA A 1 71 ? 9.074 4.873 -4.453 1.00 93.00 71 ALA A CA 1
ATOM 549 C C . ALA A 1 71 ? 9.426 5.292 -5.892 1.00 93.00 71 ALA A C 1
ATOM 551 O O . ALA A 1 71 ? 9.876 4.477 -6.698 1.00 93.00 71 ALA A O 1
ATOM 552 N N . VAL A 1 72 ? 9.263 6.574 -6.236 1.00 94.50 72 VAL A N 1
ATOM 553 C CA . VAL A 1 72 ? 9.662 7.107 -7.550 1.00 94.50 72 VAL A CA 1
ATOM 554 C C . VAL A 1 72 ? 11.179 7.046 -7.723 1.00 94.50 72 VAL A C 1
ATOM 556 O O . VAL A 1 72 ? 11.653 6.680 -8.802 1.00 94.50 72 VAL A O 1
ATOM 559 N N . LEU A 1 73 ? 11.941 7.382 -6.680 1.00 94.50 73 LEU A N 1
ATOM 560 C CA . LEU A 1 73 ? 13.399 7.301 -6.695 1.00 94.50 73 LEU A CA 1
ATOM 561 C C . LEU A 1 73 ? 13.874 5.861 -6.924 1.00 94.50 73 LEU A C 1
ATOM 563 O O . LEU A 1 73 ? 14.714 5.638 -7.798 1.00 94.50 73 LEU A O 1
ATOM 567 N N . ASP A 1 74 ? 13.295 4.900 -6.201 1.00 92.19 74 ASP A N 1
ATOM 568 C CA . ASP A 1 74 ? 13.582 3.474 -6.360 1.00 92.19 74 ASP A CA 1
ATOM 569 C C . ASP A 1 74 ? 13.305 3.005 -7.793 1.00 92.19 74 ASP A C 1
ATOM 571 O O . ASP A 1 74 ? 14.173 2.417 -8.447 1.00 92.19 74 ASP A O 1
ATOM 575 N N . GLN A 1 75 ? 12.143 3.378 -8.339 1.00 91.12 75 GLN A N 1
ATOM 576 C CA . GLN A 1 75 ? 11.821 3.073 -9.725 1.00 91.12 75 GLN A CA 1
ATOM 577 C C . GLN A 1 75 ? 12.855 3.667 -10.678 1.00 91.12 75 GLN A C 1
ATOM 579 O O . GLN A 1 75 ? 13.320 2.950 -11.553 1.00 91.12 75 GLN A O 1
ATOM 584 N N . ILE A 1 76 ? 13.218 4.951 -10.554 1.00 91.75 76 ILE A N 1
ATOM 585 C CA . ILE A 1 76 ? 14.194 5.610 -11.443 1.00 91.75 76 ILE A CA 1
ATOM 586 C C . ILE A 1 76 ? 15.547 4.901 -11.392 1.00 91.75 76 ILE A C 1
ATOM 588 O O . ILE A 1 76 ? 16.135 4.653 -12.448 1.00 91.75 76 ILE A O 1
ATOM 592 N N . TYR A 1 77 ? 16.017 4.567 -10.193 1.00 91.19 77 TYR A N 1
ATOM 593 C CA . TYR A 1 77 ? 17.307 3.923 -9.985 1.00 91.19 77 TYR A CA 1
ATOM 594 C C . TYR A 1 77 ? 17.358 2.521 -10.610 1.00 91.19 77 TYR A C 1
ATOM 596 O O . TYR A 1 77 ? 18.318 2.188 -11.306 1.00 91.19 77 TYR A O 1
ATOM 604 N N . HIS A 1 78 ? 16.294 1.730 -10.453 1.00 91.94 78 HIS A N 1
ATOM 605 C CA . HIS A 1 78 ? 16.225 0.356 -10.956 1.00 91.94 78 HIS A CA 1
ATOM 606 C C . HIS A 1 78 ? 15.675 0.228 -12.394 1.00 91.94 78 HIS A C 1
ATOM 608 O O . HIS A 1 78 ? 15.542 -0.889 -12.907 1.00 91.94 78 HIS A O 1
ATOM 614 N N . ARG A 1 79 ? 15.373 1.328 -13.111 1.00 86.06 79 ARG A N 1
ATOM 615 C CA . ARG A 1 79 ? 14.893 1.240 -14.508 1.00 86.06 79 ARG A CA 1
ATOM 616 C C . ARG A 1 79 ? 15.992 0.732 -15.457 1.00 86.06 79 ARG A C 1
ATOM 618 O O . ARG A 1 79 ? 17.092 1.283 -15.496 1.00 86.06 79 ARG A O 1
ATOM 625 N N . PRO A 1 80 ? 15.692 -0.228 -16.354 1.00 77.62 80 PRO A N 1
ATOM 626 C CA . PRO A 1 80 ? 16.642 -0.668 -17.374 1.00 77.62 80 PRO A CA 1
ATOM 627 C C . PRO A 1 80 ? 17.000 0.463 -18.357 1.00 77.62 80 PRO A C 1
ATOM 629 O O . PRO A 1 80 ? 16.110 1.118 -18.908 1.00 77.62 80 PRO A O 1
ATOM 632 N N . ARG A 1 81 ? 18.291 0.627 -18.700 1.00 63.81 81 ARG A N 1
ATOM 633 C CA . ARG A 1 81 ? 18.792 1.631 -19.682 1.00 63.81 81 ARG A CA 1
ATOM 634 C C . ARG A 1 81 ? 18.048 1.625 -21.029 1.00 63.81 81 ARG A C 1
ATOM 636 O O . ARG A 1 81 ? 17.988 2.653 -21.701 1.00 63.81 81 ARG A O 1
ATOM 643 N N . ARG A 1 82 ? 17.438 0.497 -21.415 1.00 51.41 82 ARG A N 1
ATOM 644 C CA . ARG A 1 82 ? 16.629 0.352 -22.642 1.00 51.41 82 ARG A CA 1
ATOM 645 C C . ARG A 1 82 ? 15.386 1.256 -22.656 1.00 51.41 82 ARG A C 1
ATOM 647 O O . ARG A 1 82 ? 14.987 1.718 -23.720 1.00 51.41 82 ARG A O 1
ATOM 654 N N . TRP A 1 83 ? 14.817 1.567 -21.491 1.00 51.44 83 TRP A N 1
ATOM 655 C CA . TRP A 1 83 ? 13.656 2.456 -21.365 1.00 51.44 83 TRP A CA 1
ATOM 656 C C . TRP A 1 83 ? 14.038 3.944 -21.485 1.00 51.44 83 TRP A C 1
ATOM 658 O O . TRP A 1 83 ? 13.265 4.748 -22.004 1.00 51.44 83 TRP A O 1
ATOM 668 N N . CYS A 1 84 ? 15.271 4.299 -21.106 1.00 54.03 84 CYS A N 1
ATOM 669 C CA . CYS A 1 84 ? 15.805 5.663 -21.194 1.00 54.03 84 CYS A CA 1
ATOM 670 C C . CYS A 1 84 ? 16.011 6.129 -22.652 1.00 54.03 84 CYS A C 1
ATOM 672 O O . CYS A 1 84 ? 15.726 7.275 -23.004 1.00 54.03 84 CYS A O 1
ATOM 674 N N . LEU A 1 85 ? 16.419 5.225 -23.550 1.00 52.88 85 LEU A N 1
ATOM 675 C CA . LEU A 1 85 ? 16.541 5.525 -24.984 1.00 52.88 85 LEU A CA 1
ATOM 676 C C . LEU A 1 85 ? 15.173 5.752 -25.655 1.00 52.88 85 LEU A C 1
ATOM 678 O O . LEU A 1 85 ? 15.047 6.619 -26.520 1.00 52.88 85 LEU A O 1
ATOM 682 N N . ALA A 1 86 ? 14.131 5.029 -25.232 1.00 56.53 86 ALA A N 1
ATOM 683 C CA . ALA A 1 86 ? 12.778 5.177 -25.771 1.00 56.53 86 ALA A CA 1
ATOM 684 C C . ALA A 1 86 ? 12.096 6.481 -25.312 1.00 56.53 86 ALA A C 1
ATOM 686 O O . ALA A 1 86 ? 11.479 7.173 -26.126 1.00 56.53 86 ALA A O 1
ATOM 687 N N . SER A 1 87 ? 12.245 6.867 -24.039 1.00 52.53 87 SER A N 1
ATOM 688 C CA . SER A 1 87 ? 11.691 8.123 -23.512 1.00 52.53 87 SER A CA 1
ATOM 689 C C . SER A 1 87 ? 12.419 9.360 -24.055 1.00 52.53 87 SER A C 1
ATOM 691 O O . SER A 1 87 ? 11.768 10.349 -24.398 1.00 52.53 87 SER A O 1
ATOM 693 N N . THR A 1 88 ? 13.741 9.287 -24.247 1.00 55.62 88 THR A N 1
ATOM 694 C CA . THR A 1 88 ? 14.541 10.368 -24.856 1.00 55.62 88 THR A CA 1
ATOM 695 C C . THR A 1 88 ? 14.193 10.569 -26.335 1.00 55.62 88 THR A C 1
ATOM 697 O O . THR A 1 88 ? 14.044 11.706 -26.789 1.00 55.62 88 THR A O 1
ATOM 700 N N . ARG A 1 89 ? 13.959 9.484 -27.091 1.00 49.56 89 ARG A N 1
ATOM 701 C CA . ARG A 1 89 ? 13.504 9.559 -28.492 1.00 49.56 89 ARG A CA 1
ATOM 702 C C . ARG A 1 89 ? 12.098 10.161 -28.612 1.00 49.56 89 ARG A C 1
ATOM 704 O O . ARG A 1 89 ? 11.858 10.953 -29.519 1.00 49.56 89 ARG A O 1
ATOM 711 N N . ARG A 1 90 ? 11.201 9.860 -27.664 1.00 48.78 90 ARG A N 1
ATOM 712 C CA . ARG A 1 90 ? 9.831 10.409 -27.611 1.00 48.78 90 ARG A CA 1
ATOM 713 C C . ARG A 1 90 ? 9.770 11.867 -27.128 1.00 48.78 90 ARG A C 1
ATOM 715 O O . ARG A 1 90 ? 8.851 12.586 -27.507 1.00 48.78 90 ARG A O 1
ATOM 722 N N . ARG A 1 91 ? 10.744 12.324 -26.326 1.00 49.56 91 ARG A N 1
ATOM 723 C CA . ARG A 1 91 ? 10.906 13.749 -25.969 1.00 49.56 91 ARG A CA 1
ATOM 724 C C . ARG A 1 91 ? 11.492 14.573 -27.120 1.00 49.56 91 ARG A C 1
ATOM 726 O O . ARG A 1 91 ? 11.013 15.676 -27.354 1.00 49.56 91 ARG A O 1
ATOM 733 N N . ARG A 1 92 ? 12.448 14.035 -27.892 1.00 47.56 92 ARG A N 1
ATOM 734 C CA . ARG A 1 92 ? 12.987 14.716 -29.089 1.00 47.56 92 ARG A CA 1
ATOM 735 C C . ARG A 1 92 ? 11.946 14.914 -30.197 1.00 47.56 92 ARG A C 1
ATOM 737 O O . ARG A 1 92 ? 11.984 15.933 -30.870 1.00 47.56 92 ARG A O 1
ATOM 744 N N . SER A 1 93 ? 10.990 13.997 -30.363 1.00 49.91 93 SER A N 1
ATOM 745 C CA . SER A 1 93 ? 9.955 14.115 -31.404 1.00 49.91 93 SER A CA 1
ATOM 746 C C . SER A 1 93 ? 8.824 15.102 -31.080 1.00 49.91 93 SER A C 1
ATOM 748 O O . SER A 1 93 ? 7.997 15.361 -31.944 1.00 49.91 93 SER A O 1
ATOM 750 N N . ARG A 1 94 ? 8.742 15.631 -29.850 1.00 51.31 94 ARG A N 1
ATOM 751 C CA . ARG A 1 94 ? 7.733 16.633 -29.449 1.00 51.31 94 ARG A CA 1
ATOM 752 C C . ARG A 1 94 ? 8.303 18.053 -29.302 1.00 51.31 94 ARG A C 1
ATOM 754 O O . ARG A 1 94 ? 7.562 18.948 -28.922 1.00 51.31 94 ARG A O 1
ATOM 761 N N . GLY A 1 95 ? 9.595 18.252 -29.588 1.00 48.16 95 GLY A N 1
ATOM 762 C CA . GLY A 1 95 ? 10.302 19.530 -29.414 1.00 48.16 95 GLY A CA 1
ATOM 763 C C . GLY A 1 95 ? 10.739 20.240 -30.701 1.00 48.16 95 GLY A C 1
ATOM 764 O O . GLY A 1 95 ? 11.407 21.262 -30.611 1.00 48.16 95 GLY A O 1
ATOM 765 N N . CYS A 1 96 ? 10.390 19.734 -31.887 1.00 45.06 96 CYS A N 1
ATOM 766 C CA . CYS A 1 96 ? 10.674 20.410 -33.157 1.00 45.06 96 CYS A CA 1
ATOM 767 C C . CYS A 1 96 ? 9.364 20.695 -33.900 1.00 45.06 96 CYS A C 1
ATOM 769 O O . CYS A 1 96 ? 8.945 19.902 -34.738 1.00 45.06 96 CYS A O 1
ATOM 771 N N . MET A 1 97 ? 8.721 21.826 -33.601 1.00 43.22 97 MET A N 1
ATOM 772 C CA . MET A 1 97 ? 7.972 22.535 -34.640 1.00 43.22 97 MET A CA 1
ATOM 773 C C . MET A 1 97 ? 8.976 23.435 -35.370 1.00 43.22 97 MET A C 1
ATOM 775 O O . MET A 1 97 ? 9.620 24.248 -34.706 1.00 43.22 97 MET A O 1
ATOM 779 N N . PRO A 1 98 ? 9.158 23.311 -36.694 1.00 47.62 98 PRO A N 1
ATOM 780 C CA . PRO A 1 98 ? 9.824 24.350 -37.457 1.00 47.62 98 PRO A CA 1
ATOM 781 C C . PRO A 1 98 ? 8.843 25.521 -37.592 1.00 47.62 98 PRO A C 1
ATOM 783 O O . PRO A 1 98 ? 7.793 25.384 -38.218 1.00 47.62 98 PRO A O 1
ATOM 786 N N . SER A 1 99 ? 9.159 26.664 -36.985 1.00 41.41 99 SER A N 1
ATOM 787 C CA . SER A 1 99 ? 8.531 27.932 -37.352 1.00 41.41 99 SER A CA 1
ATOM 788 C C . SER A 1 99 ? 9.048 28.310 -38.740 1.00 41.41 99 SER A C 1
ATOM 790 O O . SER A 1 99 ? 10.172 28.789 -38.878 1.00 41.41 99 SER A O 1
ATOM 792 N N . ALA A 1 100 ? 8.262 28.012 -39.770 1.00 43.84 100 ALA A N 1
ATOM 793 C CA . ALA A 1 100 ? 8.439 28.599 -41.088 1.00 43.84 100 ALA A CA 1
ATOM 794 C C . ALA A 1 100 ? 7.883 30.029 -41.047 1.00 43.84 100 ALA A C 1
ATOM 796 O O . ALA A 1 100 ? 6.704 30.220 -40.742 1.00 43.84 100 ALA A O 1
ATOM 797 N N . GLY A 1 101 ? 8.750 31.000 -41.313 1.00 40.72 101 GLY A N 1
ATOM 798 C CA . GLY A 1 101 ? 8.464 32.429 -41.395 1.00 40.72 101 GLY A CA 1
ATOM 799 C C . GLY A 1 101 ? 9.745 33.174 -41.703 1.00 40.72 101 GLY A C 1
ATOM 800 O O . GLY A 1 101 ? 10.608 33.192 -40.800 1.00 40.72 101 GLY A O 1
#

InterPro domains:
  IPR001567 Peptidase M3A/M3B catalytic domain [PF01432] (1-80)
  IPR045090 Peptidase M3A/M3B [PTHR11804] (1-80)

Sequence (101 aa):
MIGRTEYQNVCGTRCATDFVELPSILMEHFLNSPTVLSLFDSGDKSAIRQVGNHHEDPCHNIDTHGQIMLAVLDQIYHRPRRWCLASTRRRRSRGCMPSAG